Protein AF-A0AAV5WYE7-F1 (afdb_monomer_lite)

Organism: NCBI:txid1538716

pLDDT: mean 87.04, std 9.68, range [31.78, 96.56]

Secondary structure (DSSP, 8-state):
--------SHHHHHHHHHHHHSHHHHT--S-EEEEEEESS--HHHHHHTT-TTEEEEEEES-HHHHHHHHHHTS-TTSS-EEEE-SSSHHHHHHHHHT--BSEEEEE--EEETTEEESS-GGGSSHHHHHHHHHHB-TT-

Foldseek 3Di:
DDPDLDDPDPVLVVLVVVVCVAQLNVVDPAAFEEEEEEQADASNLLSQLVDPNYAYEYEHCHVVNVVVCVVPRVNPPSRYHYDHPVPCVVLVVCLVVQAAGSYYHQHDWDQDPNDTDPHHVVCVDPVNVVSNVSRYDPRD

Sequence (140 aa):
SFRVNSVADSSERATIGALFASQSINTRHNSVNILYLTDEPGEIDRYLSQNSQFNVTALVSNSIGLELSRKWMGIRDNGVKYVDDPGAQYLELLQSTGYYFDAYIIDRCNIVRGARRFPAESVLDWNRLHLFTCLLKPDG

Structure (mmCIF, N/CA/C/O backbone):
data_AF-A0AAV5WYE7-F1
#
_entry.id   AF-A0AAV5WYE7-F1
#
loop_
_atom_site.group_PDB
_atom_site.id
_atom_site.type_symbol
_atom_site.label_atom_id
_atom_site.label_alt_id
_atom_site.label_comp_id
_atom_site.label_asym_id
_atom_site.label_entity_id
_atom_site.label_seq_id
_atom_site.pdbx_PDB_ins_code
_atom_site.Cartn_x
_atom_site.Cartn_y
_atom_site.Cartn_z
_atom_site.occupancy
_atom_site.B_iso_or_equiv
_atom_site.auth_seq_id
_atom_site.auth_comp_id
_atom_site.auth_asym_id
_atom_site.auth_atom_id
_atom_site.pdbx_PDB_model_num
ATOM 1 N N . SER A 1 1 ? -22.336 6.709 -20.640 1.00 40.12 1 SER A N 1
ATOM 2 C CA . SER A 1 1 ? -21.427 5.560 -20.827 1.00 40.12 1 SER A CA 1
ATOM 3 C C . SER A 1 1 ? -21.165 4.940 -19.465 1.00 40.12 1 SER A C 1
ATOM 5 O O . SER A 1 1 ? -21.111 5.669 -18.482 1.00 40.12 1 SER A O 1
ATOM 7 N N . PHE A 1 2 ? -21.119 3.611 -19.377 1.00 31.78 2 PHE A N 1
ATOM 8 C CA . PHE A 1 2 ? -21.051 2.881 -18.109 1.00 31.78 2 PHE A CA 1
ATOM 9 C C . PHE A 1 2 ? -19.769 3.232 -17.336 1.00 31.78 2 PHE A C 1
ATOM 11 O O . PHE A 1 2 ? -18.685 2.808 -17.722 1.00 31.78 2 PHE A O 1
ATOM 18 N N . ARG A 1 3 ? -19.873 3.993 -16.240 1.00 46.66 3 ARG A N 1
ATOM 19 C CA . ARG A 1 3 ? -18.827 4.013 -15.209 1.00 46.66 3 ARG A CA 1
ATOM 20 C C . ARG A 1 3 ? -19.070 2.813 -14.307 1.00 46.66 3 ARG A C 1
ATOM 22 O O . ARG A 1 3 ? -19.723 2.930 -13.277 1.00 46.66 3 ARG A O 1
ATOM 29 N N . VAL A 1 4 ? -18.621 1.641 -14.741 1.00 48.44 4 VAL A N 1
ATOM 30 C CA . VAL A 1 4 ? -18.508 0.509 -13.825 1.00 48.44 4 VAL A CA 1
ATOM 31 C C . VAL A 1 4 ? -17.289 0.801 -12.956 1.00 48.44 4 VAL A C 1
ATOM 33 O O . VAL A 1 4 ? -16.2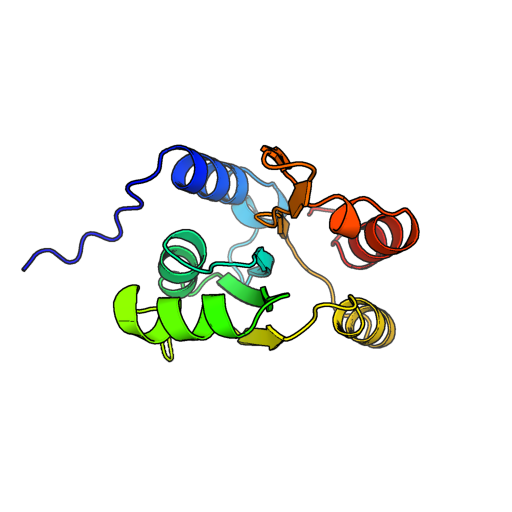06 1.062 -13.482 1.00 48.44 4 VAL A O 1
ATOM 36 N N . ASN A 1 5 ? -17.449 0.758 -11.633 1.00 60.66 5 ASN A N 1
ATOM 37 C CA . ASN A 1 5 ? -16.334 0.658 -10.686 1.00 60.66 5 ASN A CA 1
ATOM 38 C C . ASN A 1 5 ? -15.708 -0.741 -10.796 1.00 60.66 5 ASN A C 1
ATOM 40 O O . ASN A 1 5 ? -15.632 -1.489 -9.828 1.00 60.66 5 ASN A O 1
ATOM 44 N N . SER A 1 6 ? -15.355 -1.143 -12.016 1.00 74.56 6 SER A N 1
ATOM 45 C CA . SER A 1 6 ? -14.707 -2.408 -12.283 1.00 74.56 6 SER A CA 1
ATOM 46 C C . SER A 1 6 ? -13.222 -2.222 -12.058 1.00 74.56 6 SER A C 1
ATOM 48 O O . SER A 1 6 ? -12.623 -1.272 -12.572 1.00 74.56 6 SER A O 1
ATOM 50 N N . VAL A 1 7 ? -12.674 -3.153 -11.297 1.00 84.44 7 VAL A N 1
ATOM 51 C CA . VAL A 1 7 ? -11.249 -3.436 -11.234 1.00 84.44 7 VAL A CA 1
ATOM 52 C C . VAL A 1 7 ? -11.039 -4.611 -12.182 1.00 84.44 7 VAL A C 1
ATOM 54 O O . VAL A 1 7 ? -11.615 -5.688 -11.980 1.00 84.44 7 VAL A O 1
ATOM 57 N N . ALA A 1 8 ? -10.359 -4.361 -13.293 1.00 86.88 8 ALA A N 1
ATOM 58 C CA . ALA A 1 8 ? -10.145 -5.292 -14.387 1.00 86.88 8 ALA A CA 1
ATOM 59 C C . ALA A 1 8 ? -9.056 -6.316 -14.057 1.00 86.88 8 ALA A C 1
ATOM 61 O O . ALA A 1 8 ? -9.196 -7.486 -14.438 1.00 86.88 8 ALA A O 1
ATOM 62 N N . ASP A 1 9 ? -8.035 -5.933 -13.293 1.00 89.94 9 ASP A N 1
ATOM 63 C CA . ASP A 1 9 ? -6.978 -6.852 -12.890 1.00 89.94 9 ASP A CA 1
ATOM 64 C C . ASP A 1 9 ? -7.435 -7.795 -11.762 1.00 89.94 9 ASP A C 1
ATOM 66 O O . ASP A 1 9 ? -8.113 -7.414 -10.804 1.00 89.94 9 ASP A O 1
ATOM 70 N N . SER A 1 10 ? -7.108 -9.084 -11.884 1.00 90.81 10 SER A N 1
ATOM 71 C CA . SER A 1 10 ? -7.505 -10.082 -10.884 1.00 90.81 10 SER A CA 1
ATOM 72 C C . SER A 1 10 ? -6.747 -9.960 -9.569 1.00 90.81 10 SER A C 1
ATOM 74 O O . SER A 1 10 ? -7.320 -10.272 -8.527 1.00 90.81 10 SER A O 1
ATOM 76 N N . SER A 1 11 ? -5.483 -9.539 -9.608 1.00 89.94 11 SER A N 1
ATOM 77 C CA . SER A 1 11 ? -4.678 -9.347 -8.404 1.00 89.94 11 SER A CA 1
ATOM 78 C C . SER A 1 11 ? -5.149 -8.121 -7.629 1.00 89.94 11 SER A C 1
ATOM 80 O O . SER A 1 11 ? -5.350 -8.220 -6.423 1.00 89.94 11 SER A O 1
ATOM 82 N N . GLU A 1 12 ? -5.486 -7.024 -8.311 1.00 92.44 12 GLU A N 1
ATOM 83 C CA . GLU A 1 12 ? -6.083 -5.844 -7.674 1.00 92.44 12 GLU A CA 1
ATOM 84 C C . GLU A 1 12 ? -7.450 -6.171 -7.048 1.00 92.44 12 GLU A C 1
ATOM 86 O O . GLU A 1 12 ? -7.720 -5.796 -5.904 1.00 92.44 12 GLU A O 1
ATOM 91 N N . ARG A 1 13 ? -8.296 -6.959 -7.736 1.00 92.88 13 ARG A N 1
ATOM 92 C CA . ARG A 1 13 ? -9.548 -7.473 -7.145 1.00 92.88 13 ARG A CA 1
ATOM 93 C C . ARG A 1 13 ? -9.298 -8.332 -5.910 1.00 92.88 13 ARG A C 1
ATOM 95 O O . ARG A 1 13 ? -10.048 -8.218 -4.944 1.00 92.88 13 ARG A O 1
ATOM 102 N N . ALA A 1 14 ? -8.286 -9.198 -5.938 1.00 94.00 14 ALA A N 1
ATOM 103 C CA . ALA A 1 14 ? -7.939 -10.037 -4.797 1.00 94.00 14 ALA A CA 1
ATOM 104 C C . ALA A 1 14 ? -7.465 -9.191 -3.606 1.00 94.00 14 ALA A C 1
ATOM 106 O O . ALA A 1 14 ? -7.925 -9.416 -2.490 1.00 94.00 14 ALA A O 1
ATOM 107 N N . THR A 1 15 ? -6.634 -8.175 -3.848 1.00 94.38 15 THR A N 1
ATOM 108 C CA . THR A 1 15 ? -6.174 -7.213 -2.835 1.00 94.38 15 THR A CA 1
ATOM 109 C C . THR A 1 15 ? -7.341 -6.464 -2.194 1.00 94.38 15 THR A C 1
ATOM 111 O O . THR A 1 15 ? -7.449 -6.411 -0.970 1.00 94.38 15 THR A O 1
ATOM 114 N N . ILE A 1 16 ? -8.269 -5.941 -3.000 1.00 92.50 16 ILE A N 1
ATOM 115 C CA . ILE A 1 16 ? -9.471 -5.260 -2.497 1.00 92.50 16 ILE A CA 1
ATOM 116 C C . ILE A 1 16 ? -10.379 -6.235 -1.739 1.00 92.50 16 ILE A C 1
ATOM 118 O O . ILE A 1 16 ? -10.912 -5.895 -0.687 1.00 92.50 16 ILE A O 1
ATOM 122 N N . GLY A 1 17 ? -10.548 -7.462 -2.234 1.00 92.06 17 GLY A N 1
ATOM 123 C CA . GLY A 1 17 ? -11.321 -8.495 -1.545 1.00 92.06 17 GLY A CA 1
ATOM 124 C C . GLY A 1 17 ? -10.731 -8.853 -0.179 1.00 92.06 17 GLY A C 1
ATOM 125 O O . GLY A 1 17 ? -11.468 -8.935 0.802 1.00 92.06 17 GLY A O 1
ATOM 126 N N . ALA A 1 18 ? -9.407 -9.007 -0.098 1.00 92.44 18 ALA A N 1
ATOM 127 C CA . ALA A 1 18 ? -8.692 -9.267 1.150 1.00 92.44 18 ALA A CA 1
ATOM 128 C C . ALA A 1 18 ? -8.866 -8.121 2.155 1.00 92.44 18 ALA A C 1
ATOM 130 O O . ALA A 1 18 ? -9.060 -8.376 3.341 1.00 92.44 18 ALA A O 1
ATOM 131 N N . LEU A 1 19 ? -8.880 -6.876 1.671 1.00 91.50 19 LEU A N 1
ATOM 132 C CA . LEU A 1 19 ? -9.159 -5.702 2.487 1.00 91.50 19 LEU A CA 1
ATOM 133 C C . LEU A 1 19 ? -10.538 -5.801 3.163 1.00 91.50 19 LEU A C 1
ATOM 135 O O . LEU A 1 19 ? -10.640 -5.660 4.373 1.00 91.50 19 LEU A O 1
ATOM 139 N N . PHE A 1 20 ? -11.600 -6.121 2.420 1.00 89.06 20 PHE A N 1
ATOM 140 C CA . PHE A 1 20 ? -12.937 -6.289 3.013 1.00 89.06 20 PHE A CA 1
ATOM 141 C C . PHE A 1 20 ? -13.075 -7.529 3.902 1.00 89.06 20 PHE A C 1
ATOM 143 O O . PHE A 1 20 ? -13.953 -7.568 4.762 1.00 89.06 20 PHE A O 1
ATOM 150 N N . ALA A 1 21 ? -12.232 -8.541 3.704 1.00 88.56 21 ALA A N 1
ATOM 151 C CA . ALA A 1 21 ? -12.196 -9.720 4.558 1.00 88.56 21 ALA A CA 1
ATOM 152 C C . ALA A 1 21 ? -11.461 -9.475 5.889 1.00 88.56 21 ALA A C 1
ATOM 154 O O . ALA A 1 21 ? -11.606 -10.290 6.803 1.00 88.56 21 ALA A O 1
ATOM 155 N N . SER A 1 22 ? -10.688 -8.387 6.022 1.00 86.56 22 SER A N 1
ATOM 156 C CA . SER A 1 22 ? -9.9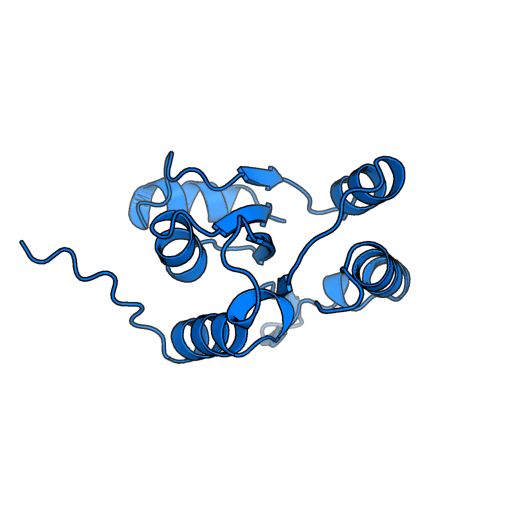58 -8.095 7.256 1.00 86.56 22 SER A CA 1
ATOM 157 C C . SER A 1 22 ? -10.918 -7.762 8.401 1.00 86.56 22 SER A C 1
ATOM 159 O O . SER A 1 22 ? -11.966 -7.133 8.218 1.00 86.56 22 SER A O 1
ATOM 161 N N . GLN A 1 23 ? -10.561 -8.181 9.616 1.00 79.44 23 GLN A N 1
ATOM 162 C CA . GLN A 1 23 ? -11.397 -7.954 10.793 1.00 79.44 23 GLN A CA 1
ATOM 163 C C . GLN A 1 23 ? -11.558 -6.458 11.093 1.00 79.44 23 GLN A C 1
ATOM 165 O O . GLN A 1 23 ? -12.681 -6.017 11.362 1.00 79.44 23 GLN A O 1
ATOM 170 N N . SER A 1 24 ? -10.472 -5.684 10.987 1.00 78.56 24 SER A N 1
ATOM 171 C CA . SER A 1 24 ? -10.468 -4.226 11.152 1.00 78.56 24 SER A CA 1
ATOM 172 C C . SER A 1 24 ? -11.459 -3.510 10.243 1.00 78.56 24 SER A C 1
ATOM 174 O O . SER A 1 24 ? -11.952 -2.449 10.604 1.00 78.56 24 SER A O 1
ATOM 176 N N . ILE A 1 25 ? -11.784 -4.068 9.078 1.00 84.06 25 ILE A N 1
ATOM 177 C CA . ILE A 1 25 ? -12.630 -3.404 8.082 1.00 84.06 25 ILE A CA 1
ATOM 178 C C . ILE A 1 25 ? -14.049 -3.948 8.122 1.00 84.06 25 ILE A C 1
ATOM 180 O O . ILE A 1 25 ? -15.004 -3.172 8.114 1.00 84.06 25 ILE A O 1
ATOM 184 N N . ASN A 1 26 ? -14.204 -5.264 8.252 1.00 80.94 26 ASN A N 1
ATOM 185 C CA . ASN A 1 26 ? -15.512 -5.912 8.282 1.00 80.94 26 ASN A CA 1
ATOM 186 C C . ASN A 1 26 ? -16.320 -5.560 9.545 1.00 80.94 26 ASN A C 1
ATOM 188 O O . ASN A 1 26 ? -17.544 -5.488 9.513 1.00 80.94 26 ASN A O 1
ATOM 192 N N . THR A 1 27 ? -15.648 -5.305 10.672 1.00 77.88 27 THR A N 1
ATOM 193 C CA . THR A 1 27 ? -16.325 -4.977 11.942 1.00 77.88 27 THR A CA 1
ATOM 194 C C . THR A 1 27 ? -16.530 -3.479 12.163 1.00 77.88 27 THR A C 1
ATOM 196 O O . THR A 1 27 ? -17.231 -3.079 13.096 1.00 77.88 27 THR A O 1
ATOM 199 N N . ARG A 1 28 ? -15.944 -2.627 11.314 1.00 76.19 28 ARG A N 1
ATOM 200 C CA . ARG A 1 28 ? -15.996 -1.173 11.477 1.00 76.19 28 ARG A CA 1
ATOM 201 C C . ARG A 1 28 ? -16.996 -0.546 10.522 1.00 76.19 28 ARG A C 1
ATOM 203 O O . ARG A 1 28 ? -16.782 -0.477 9.321 1.00 76.19 28 ARG A O 1
ATOM 210 N N . HIS A 1 29 ? -18.048 0.029 11.095 1.00 66.81 29 HIS A N 1
ATOM 211 C CA . HIS A 1 29 ? -19.016 0.854 10.363 1.00 66.81 29 HIS A CA 1
ATOM 212 C C . HIS A 1 29 ? -18.574 2.326 10.203 1.00 66.81 29 HIS A C 1
ATOM 214 O O . HIS A 1 29 ? -19.280 3.114 9.581 1.00 66.81 29 HIS A O 1
ATOM 220 N N . ASN A 1 30 ? -17.412 2.692 10.761 1.00 78.19 30 ASN A N 1
ATOM 221 C CA . ASN A 1 30 ? -16.836 4.042 10.734 1.00 78.19 30 ASN A CA 1
ATOM 222 C C . ASN A 1 30 ? -15.681 4.147 9.715 1.00 78.19 30 ASN A C 1
ATOM 224 O O . ASN A 1 30 ? -15.323 3.163 9.075 1.00 78.19 30 ASN A O 1
ATOM 228 N N . SER A 1 31 ? -15.084 5.341 9.598 1.00 89.50 31 SER A N 1
ATOM 229 C CA . SER A 1 31 ? -13.914 5.603 8.744 1.00 89.50 31 SER A CA 1
ATOM 230 C C . SER A 1 31 ? -12.738 4.655 9.039 1.00 89.50 31 SER A C 1
ATOM 232 O O . SER A 1 31 ? -12.387 4.428 10.201 1.00 89.50 31 SER A O 1
ATOM 234 N N . VAL A 1 32 ? -12.142 4.123 7.972 1.00 92.94 32 VAL A N 1
ATOM 235 C CA . VAL A 1 32 ? -11.031 3.167 7.939 1.00 92.94 32 VAL A CA 1
ATOM 236 C C . VAL A 1 32 ? -9.825 3.850 7.293 1.00 92.94 32 VAL A C 1
ATOM 238 O O . VAL A 1 32 ? -9.870 4.24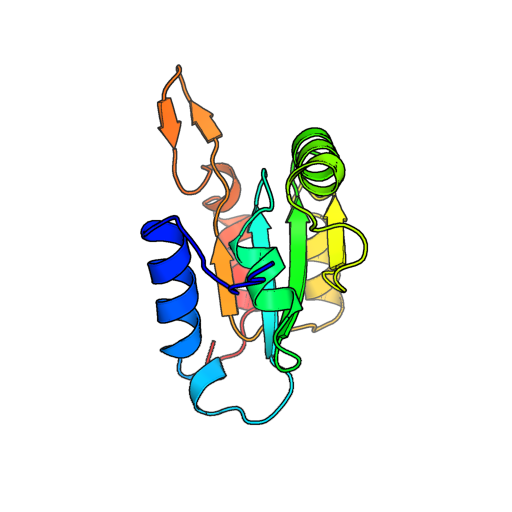3 6.127 1.00 92.94 32 VAL A O 1
ATOM 241 N N . ASN A 1 33 ? -8.726 3.967 8.032 1.00 94.81 33 ASN A N 1
ATOM 242 C CA . ASN A 1 33 ? -7.480 4.549 7.550 1.00 94.81 33 ASN A CA 1
ATOM 243 C C . ASN A 1 33 ? -6.628 3.483 6.853 1.00 94.81 33 ASN A C 1
ATOM 245 O O . ASN A 1 33 ? -6.178 2.533 7.494 1.00 94.81 33 ASN A O 1
ATOM 249 N N . ILE A 1 34 ? -6.349 3.671 5.566 1.00 95.69 34 ILE A N 1
ATOM 250 C CA . ILE A 1 34 ? -5.534 2.754 4.761 1.00 95.69 34 ILE A CA 1
ATOM 251 C C . ILE A 1 34 ? -4.196 3.405 4.438 1.00 95.69 34 ILE A C 1
ATOM 253 O O . ILE A 1 34 ? -4.161 4.529 3.932 1.00 95.69 34 ILE A O 1
ATOM 257 N N . LEU A 1 35 ? -3.101 2.686 4.684 1.00 95.06 35 LEU A N 1
ATOM 258 C CA . LEU A 1 35 ? -1.804 3.033 4.107 1.00 95.06 35 LEU A CA 1
ATOM 259 C C . LEU A 1 35 ? -1.589 2.189 2.851 1.00 95.06 35 LEU A C 1
ATOM 261 O O . LEU A 1 35 ? -1.602 0.960 2.913 1.00 95.06 35 LEU A O 1
ATOM 265 N N . TYR A 1 36 ? -1.372 2.846 1.719 1.00 95.31 36 TYR A N 1
ATOM 266 C CA . TYR A 1 36 ? -1.141 2.193 0.437 1.00 95.31 36 TYR A CA 1
ATOM 267 C C . TYR A 1 36 ? 0.266 2.509 -0.067 1.00 95.31 36 TYR A C 1
ATOM 269 O O . TYR A 1 36 ? 0.595 3.663 -0.312 1.00 95.31 36 TYR A O 1
ATOM 277 N N . LEU A 1 37 ? 1.122 1.505 -0.217 1.00 92.94 37 LEU A N 1
ATOM 278 C CA . LEU A 1 37 ? 2.454 1.670 -0.787 1.00 92.94 37 LEU A CA 1
ATOM 279 C C . LEU A 1 37 ? 2.418 1.251 -2.245 1.00 92.94 37 LEU A C 1
ATOM 281 O O . LEU A 1 37 ? 2.191 0.081 -2.529 1.00 92.94 37 LEU A O 1
ATOM 285 N N . THR A 1 38 ? 2.674 2.188 -3.149 1.00 91.06 38 THR A N 1
ATOM 286 C CA . THR A 1 38 ? 2.644 1.938 -4.594 1.00 91.06 38 THR A CA 1
ATOM 287 C C . THR A 1 38 ? 3.670 2.805 -5.307 1.00 91.06 38 THR A C 1
ATOM 289 O O . THR A 1 38 ? 4.047 3.856 -4.800 1.00 91.06 38 THR A O 1
ATOM 292 N N . ASP A 1 39 ? 4.141 2.374 -6.470 1.00 88.31 39 ASP A N 1
ATOM 293 C CA . ASP A 1 39 ? 4.927 3.225 -7.376 1.00 88.31 39 ASP A CA 1
ATOM 294 C C . ASP A 1 39 ? 4.087 3.733 -8.553 1.00 88.31 39 ASP A C 1
ATOM 296 O O . ASP A 1 39 ? 4.438 4.719 -9.201 1.00 88.31 39 ASP A O 1
ATOM 300 N N . GLU A 1 40 ? 2.960 3.072 -8.808 1.00 89.31 40 GLU A N 1
ATOM 301 C CA . GLU A 1 40 ? 2.103 3.249 -9.974 1.00 89.31 40 GLU A CA 1
ATOM 302 C C . GLU A 1 40 ? 0.637 3.173 -9.506 1.00 89.31 40 GLU A C 1
ATOM 304 O O . GLU A 1 40 ? -0.003 2.137 -9.671 1.00 89.31 40 GLU A O 1
ATOM 309 N N . PRO A 1 41 ? 0.088 4.233 -8.874 1.00 92.00 41 PRO A N 1
ATOM 310 C CA . PRO A 1 41 ? -1.312 4.215 -8.458 1.00 92.00 41 PRO A CA 1
ATOM 311 C C . PRO A 1 41 ? -2.240 4.032 -9.670 1.00 92.00 41 PRO A C 1
ATOM 313 O O . PRO A 1 41 ? -1.968 4.524 -10.761 1.00 92.00 41 PRO A O 1
ATOM 316 N N . GLY A 1 42 ? -3.357 3.344 -9.499 1.00 91.50 42 GLY A N 1
ATOM 317 C CA . GLY A 1 42 ? -4.214 2.899 -10.586 1.00 91.50 42 GLY A CA 1
ATOM 318 C C . GLY A 1 42 ? -5.606 2.511 -10.110 1.00 91.50 42 GLY A C 1
ATOM 319 O O . GLY A 1 42 ? -6.384 3.350 -9.647 1.00 91.50 42 GLY A O 1
ATOM 320 N N . GLU A 1 43 ? -5.987 1.249 -10.311 1.00 91.50 43 GLU A N 1
ATOM 321 C CA . GLU A 1 43 ? -7.367 0.835 -10.056 1.00 91.50 43 GLU A CA 1
ATOM 322 C C . GLU A 1 43 ? -7.663 0.674 -8.568 1.00 91.50 43 GLU A C 1
ATOM 324 O O . GLU A 1 43 ? -8.784 0.984 -8.159 1.00 91.50 43 GLU A O 1
ATOM 329 N N . ILE A 1 44 ? -6.680 0.253 -7.761 1.00 92.69 44 ILE A N 1
ATOM 330 C CA . ILE A 1 44 ? -6.842 0.097 -6.309 1.00 92.69 44 ILE A CA 1
ATOM 331 C C . ILE A 1 44 ? -7.257 1.425 -5.673 1.00 92.69 44 ILE A C 1
ATOM 333 O O . ILE A 1 44 ? -8.331 1.515 -5.080 1.00 92.69 44 ILE A O 1
ATOM 337 N N . ASP A 1 45 ? -6.465 2.485 -5.811 1.00 92.31 45 ASP A N 1
ATOM 338 C CA . ASP A 1 45 ? -6.772 3.778 -5.196 1.00 92.31 45 ASP A CA 1
ATOM 339 C C . ASP A 1 45 ? -7.985 4.462 -5.834 1.00 92.31 45 ASP A C 1
ATOM 341 O O . ASP A 1 45 ? -8.775 5.058 -5.104 1.00 92.31 45 ASP A O 1
ATOM 345 N N . ARG A 1 46 ? -8.216 4.309 -7.148 1.00 91.62 46 ARG A N 1
ATOM 346 C CA . ARG A 1 46 ? -9.463 4.762 -7.792 1.00 91.62 46 ARG A CA 1
ATOM 347 C C . ARG A 1 46 ? -10.695 4.083 -7.195 1.00 91.62 46 ARG A C 1
ATOM 349 O O . ARG A 1 46 ? -11.721 4.737 -7.022 1.00 91.62 46 ARG A O 1
ATOM 356 N N . TYR A 1 47 ? -10.620 2.787 -6.904 1.00 92.00 47 TYR A N 1
ATOM 357 C CA . TYR A 1 47 ? -11.714 2.054 -6.275 1.00 92.00 47 TYR A CA 1
ATOM 358 C C . TYR A 1 47 ? -11.917 2.515 -4.828 1.00 92.00 47 TYR A C 1
ATOM 360 O O . TYR A 1 47 ? -13.034 2.857 -4.437 1.00 92.00 47 TYR A O 1
ATOM 368 N N . LEU A 1 48 ? -10.840 2.572 -4.038 1.00 92.25 48 LEU A N 1
ATOM 369 C CA . LEU A 1 48 ? -10.917 2.968 -2.631 1.00 92.25 48 LEU A CA 1
ATOM 370 C C . LEU A 1 48 ? -11.430 4.403 -2.472 1.00 92.25 48 LEU A C 1
ATOM 372 O O . LEU A 1 48 ? -12.252 4.655 -1.597 1.00 92.25 48 LEU A O 1
ATOM 376 N N . SER A 1 49 ? -11.031 5.321 -3.356 1.00 92.19 49 SER A N 1
ATOM 377 C CA . SER A 1 49 ? -11.452 6.725 -3.319 1.00 92.19 49 SER A CA 1
ATOM 378 C C . SER A 1 49 ? -12.952 6.935 -3.539 1.00 92.19 49 SER A C 1
ATOM 380 O O . SER A 1 49 ? -13.500 7.981 -3.208 1.00 92.19 49 SER A O 1
ATOM 382 N N . GLN A 1 50 ? -13.632 5.956 -4.139 1.00 90.31 50 GLN A N 1
ATOM 383 C CA . GLN A 1 50 ? -15.075 6.006 -4.382 1.00 90.31 50 GLN A CA 1
ATOM 384 C C . GLN A 1 50 ? -15.895 5.485 -3.199 1.00 90.31 50 GLN A C 1
ATOM 386 O O . GLN A 1 50 ? -17.120 5.602 -3.214 1.00 90.31 50 GLN A O 1
ATOM 391 N N . ASN A 1 51 ? -15.245 4.908 -2.188 1.00 88.88 51 ASN A N 1
ATOM 392 C CA . ASN A 1 51 ? -15.897 4.412 -0.991 1.00 88.88 51 ASN A CA 1
ATOM 393 C C . ASN A 1 51 ? -15.601 5.353 0.182 1.00 88.88 51 ASN A C 1
ATOM 395 O O . ASN A 1 51 ? -14.476 5.432 0.667 1.00 88.88 51 ASN A O 1
ATOM 399 N N . SER A 1 52 ? -16.638 6.036 0.672 1.00 88.69 52 SER A N 1
ATOM 400 C CA . SER A 1 52 ? -16.533 7.016 1.760 1.00 88.69 52 SER A CA 1
ATOM 401 C C . SER A 1 52 ? -16.092 6.426 3.103 1.00 88.69 52 SER A C 1
ATOM 403 O O . SER A 1 52 ? -15.802 7.180 4.028 1.00 88.69 52 SER A O 1
ATOM 405 N N . GLN A 1 53 ? -16.068 5.098 3.235 1.00 90.00 53 GLN A N 1
ATOM 406 C CA . GLN A 1 53 ? -15.500 4.422 4.396 1.00 90.00 53 GLN A CA 1
ATOM 407 C C . GLN A 1 53 ? -13.974 4.569 4.447 1.00 90.00 53 GLN A C 1
ATOM 409 O O . GLN A 1 53 ? -13.419 4.579 5.541 1.00 90.00 53 GLN A O 1
ATOM 414 N N . PHE A 1 54 ? -13.284 4.679 3.307 1.00 93.25 54 PHE A N 1
ATOM 415 C CA . PHE A 1 54 ? -11.823 4.655 3.273 1.00 93.25 54 PHE A CA 1
ATOM 416 C C . PHE A 1 54 ? -11.211 6.055 3.279 1.00 93.25 54 PHE A C 1
ATOM 418 O O . PHE A 1 54 ? -11.512 6.903 2.443 1.00 93.25 54 PHE A O 1
ATOM 425 N N . ASN A 1 55 ? -10.266 6.256 4.191 1.00 94.81 55 ASN A N 1
ATOM 426 C CA . ASN A 1 55 ? -9.349 7.383 4.215 1.00 94.81 55 ASN A CA 1
ATOM 427 C C . ASN A 1 55 ? -7.949 6.882 3.841 1.00 94.81 55 ASN A C 1
ATOM 429 O O . ASN A 1 55 ? -7.244 6.291 4.662 1.00 94.81 55 ASN A O 1
ATOM 433 N N . VAL A 1 56 ? -7.565 7.066 2.579 1.00 96.56 56 VAL A N 1
ATOM 434 C CA . VAL A 1 56 ? -6.349 6.462 2.022 1.00 96.56 56 VAL A CA 1
ATOM 435 C C . VAL A 1 56 ? -5.198 7.462 2.025 1.00 96.56 56 VAL A C 1
ATOM 437 O O . VAL A 1 56 ? -5.292 8.545 1.445 1.00 96.56 56 VAL A O 1
ATOM 440 N N . THR A 1 57 ? -4.077 7.062 2.621 1.00 95.88 57 THR A N 1
ATOM 441 C CA . THR A 1 57 ? -2.775 7.704 2.426 1.00 95.88 57 THR A CA 1
ATOM 442 C C . THR A 1 57 ? -1.908 6.801 1.558 1.00 95.88 57 THR A C 1
ATOM 444 O O . THR A 1 57 ? -1.566 5.695 1.966 1.00 95.88 57 THR A O 1
ATOM 447 N N . ALA A 1 58 ? -1.561 7.264 0.362 1.00 95.19 58 ALA A N 1
ATOM 448 C CA . ALA A 1 58 ? -0.724 6.536 -0.578 1.00 95.19 58 ALA A CA 1
ATOM 449 C C . ALA A 1 58 ? 0.717 7.062 -0.531 1.00 95.19 58 ALA A C 1
ATOM 451 O O . ALA A 1 58 ? 0.948 8.242 -0.792 1.00 95.19 58 ALA A O 1
ATOM 452 N N . LEU A 1 59 ? 1.685 6.202 -0.218 1.00 93.75 59 LEU A N 1
ATOM 453 C CA . LEU A 1 59 ? 3.108 6.527 -0.294 1.00 93.75 59 LEU A CA 1
ATOM 454 C C . LEU A 1 59 ? 3.636 6.121 -1.662 1.00 93.75 59 LEU A C 1
ATOM 456 O O . LEU A 1 59 ? 3.712 4.927 -1.972 1.00 93.75 59 LEU A O 1
ATOM 460 N N . VAL A 1 60 ? 4.049 7.110 -2.447 1.00 91.81 60 VAL A N 1
ATOM 461 C CA . VAL A 1 60 ? 4.681 6.905 -3.750 1.00 91.81 60 VAL A CA 1
ATOM 462 C C . VAL A 1 60 ? 6.192 7.031 -3.624 1.00 91.81 60 VAL A C 1
ATOM 464 O O . VAL A 1 60 ? 6.666 7.928 -2.940 1.00 91.81 60 VAL A O 1
ATOM 467 N N . SER A 1 61 ? 6.966 6.123 -4.228 1.00 83.38 61 SER A N 1
ATOM 468 C CA . SER A 1 61 ? 8.437 6.258 -4.255 1.00 83.38 61 SER A CA 1
ATOM 469 C C . SER A 1 61 ? 8.962 6.937 -5.522 1.00 83.38 61 SER A C 1
ATOM 471 O O . SER A 1 61 ? 10.156 7.210 -5.638 1.00 83.38 61 SER A O 1
ATOM 473 N N . ASN A 1 62 ? 8.067 7.198 -6.477 1.00 81.06 62 ASN A N 1
ATOM 474 C CA . ASN A 1 62 ? 8.378 7.806 -7.758 1.00 81.06 62 ASN A CA 1
ATOM 475 C C . ASN A 1 62 ? 7.239 8.736 -8.199 1.00 81.06 62 ASN A C 1
ATOM 477 O O . ASN A 1 62 ? 6.114 8.297 -8.452 1.00 81.06 62 ASN A O 1
ATOM 481 N N . SER A 1 63 ? 7.541 10.023 -8.350 1.00 86.69 63 SER A N 1
ATOM 482 C CA . SER A 1 63 ? 6.575 11.034 -8.785 1.00 86.69 63 SER A CA 1
ATOM 483 C C . SER A 1 63 ? 6.128 10.867 -10.243 1.00 86.69 63 SER A C 1
ATOM 485 O O . SER A 1 63 ? 4.992 11.213 -10.567 1.00 86.69 63 SER A O 1
ATOM 487 N N . ILE A 1 64 ? 6.952 10.268 -11.113 1.00 90.31 64 ILE A N 1
ATOM 488 C CA . ILE A 1 64 ? 6.615 10.057 -12.533 1.00 90.31 64 ILE A CA 1
ATOM 489 C C . ILE A 1 64 ? 5.423 9.102 -12.673 1.00 90.31 64 ILE A C 1
ATOM 491 O O . ILE A 1 64 ? 4.502 9.372 -13.446 1.00 90.31 64 ILE A O 1
ATOM 495 N N . GLY A 1 65 ? 5.410 8.004 -11.909 1.00 88.31 65 GLY A N 1
ATOM 496 C CA . GLY A 1 65 ? 4.298 7.047 -11.912 1.00 88.31 65 GLY A CA 1
ATOM 497 C C . GLY A 1 65 ? 2.985 7.704 -11.479 1.00 88.31 65 GLY A C 1
ATOM 498 O O . GLY A 1 65 ? 1.952 7.538 -12.132 1.00 88.31 65 GLY A O 1
ATOM 499 N N . LEU A 1 66 ? 3.037 8.552 -10.448 1.00 91.81 66 LEU A N 1
ATOM 500 C CA . LEU A 1 66 ? 1.889 9.338 -9.993 1.00 91.81 66 LEU A CA 1
ATOM 501 C C . LEU A 1 66 ? 1.399 10.340 -11.054 1.00 91.81 66 LEU A C 1
ATOM 503 O O . LEU A 1 66 ? 0.191 10.469 -11.265 1.00 91.81 66 LEU A O 1
ATOM 507 N N . GLU A 1 67 ? 2.298 11.054 -11.734 1.00 92.38 67 GLU A N 1
ATOM 508 C CA . GLU A 1 67 ? 1.934 12.012 -12.788 1.00 92.38 67 GLU A CA 1
ATOM 509 C C . GLU A 1 67 ? 1.245 11.341 -13.979 1.00 92.38 67 GLU A C 1
ATOM 511 O O . GLU A 1 67 ? 0.197 11.809 -14.440 1.00 92.38 67 GLU A O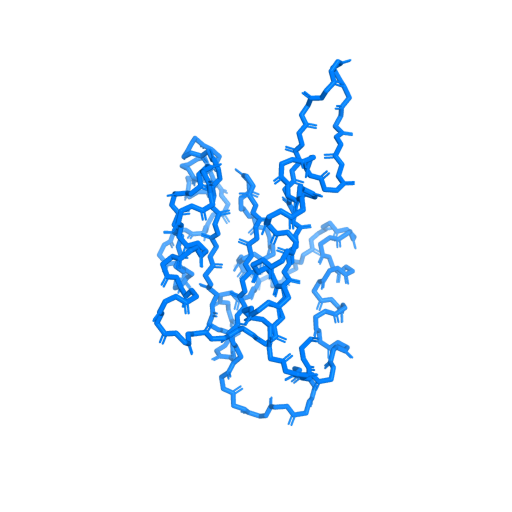 1
ATOM 516 N N . LEU A 1 68 ? 1.802 10.225 -14.457 1.00 92.00 68 LEU A N 1
ATOM 517 C CA . LEU A 1 68 ? 1.210 9.443 -15.542 1.00 92.00 68 LEU A CA 1
ATOM 518 C C . LEU A 1 68 ? -0.179 8.938 -15.155 1.00 92.00 68 LEU A C 1
ATOM 520 O O . LEU A 1 68 ? -1.127 9.069 -15.931 1.00 92.00 68 LEU A O 1
ATOM 524 N N . SER A 1 69 ? -0.322 8.445 -13.933 1.00 92.06 69 SER A N 1
ATOM 525 C CA . SER A 1 69 ? -1.587 7.915 -13.436 1.00 92.06 69 SER A CA 1
ATOM 526 C C . SER A 1 69 ? -2.639 9.013 -13.278 1.00 92.06 69 SER A C 1
ATOM 528 O O . SER A 1 69 ? -3.778 8.857 -13.716 1.00 92.06 69 SER A O 1
ATOM 530 N N . ARG A 1 70 ? -2.266 10.202 -12.787 1.00 91.88 70 ARG A N 1
ATOM 531 C CA . ARG A 1 70 ? -3.163 11.375 -12.772 1.00 91.88 70 ARG A CA 1
ATOM 532 C C . ARG A 1 70 ? -3.630 11.773 -14.168 1.00 91.88 70 ARG A C 1
ATOM 534 O O . ARG A 1 70 ? -4.773 12.201 -14.322 1.00 91.88 70 ARG A O 1
ATOM 541 N N . LYS A 1 71 ? -2.761 11.650 -15.174 1.00 91.69 71 LYS A N 1
ATOM 542 C CA . LYS A 1 71 ? -3.070 12.010 -16.561 1.00 91.69 71 LYS A CA 1
ATOM 543 C C . LYS A 1 71 ? -3.980 10.991 -17.248 1.00 91.69 71 LYS A C 1
ATOM 545 O O . LYS A 1 71 ? -4.853 11.400 -18.009 1.00 91.69 71 LYS A O 1
ATOM 550 N N . TRP A 1 72 ? -3.778 9.699 -16.993 1.00 91.25 72 TRP A N 1
ATOM 551 C CA . TRP A 1 72 ? -4.371 8.632 -17.808 1.00 91.25 72 TRP A CA 1
ATOM 552 C C . TRP A 1 72 ? -5.320 7.690 -17.058 1.00 91.25 72 TRP A C 1
ATOM 554 O O . TRP A 1 72 ? -6.191 7.103 -17.691 1.00 91.25 72 TRP A O 1
ATOM 564 N N . MET A 1 73 ? -5.207 7.580 -15.733 1.00 86.56 73 MET A N 1
ATOM 565 C CA . MET A 1 73 ? -5.965 6.623 -14.907 1.00 86.56 73 MET A CA 1
ATOM 566 C C . MET A 1 73 ? -7.103 7.274 -14.106 1.00 86.56 73 MET A C 1
ATOM 568 O O . MET A 1 73 ? -7.855 6.590 -13.416 1.00 86.56 73 MET A O 1
ATOM 572 N N . GLY A 1 74 ? -7.269 8.598 -14.204 1.00 83.00 74 GLY A N 1
ATOM 573 C CA . GLY A 1 74 ? -8.392 9.307 -13.581 1.00 83.00 74 GLY A CA 1
ATOM 574 C C . GLY A 1 74 ? -8.322 9.398 -12.054 1.00 83.00 74 GLY A C 1
ATOM 575 O O . GLY A 1 74 ? -9.353 9.579 -11.415 1.00 83.00 74 GLY A O 1
ATOM 576 N N . ILE A 1 75 ? -7.124 9.299 -11.474 1.00 89.31 75 ILE A N 1
ATOM 577 C CA . ILE A 1 75 ? -6.890 9.387 -10.019 1.00 89.31 75 ILE A CA 1
ATOM 578 C C . ILE A 1 75 ? -6.678 10.829 -9.522 1.00 89.31 75 ILE A C 1
ATOM 580 O O . ILE A 1 75 ? -6.356 11.075 -8.362 1.00 89.31 75 ILE A O 1
ATOM 584 N N . ARG A 1 76 ? -6.786 11.817 -10.417 1.00 88.94 76 ARG A N 1
ATOM 585 C CA . ARG A 1 76 ? -6.595 13.225 -10.068 1.00 88.94 76 ARG A CA 1
ATOM 586 C C . ARG A 1 76 ? -7.735 13.701 -9.166 1.00 88.94 76 ARG A C 1
ATOM 588 O O . ARG A 1 76 ? -8.897 13.513 -9.511 1.00 88.94 76 ARG A O 1
ATOM 595 N N . ASP A 1 77 ? -7.376 14.342 -8.053 1.00 86.75 77 ASP A N 1
ATOM 596 C CA . ASP A 1 77 ? -8.306 14.947 -7.089 1.00 86.75 77 ASP A CA 1
ATOM 597 C C . ASP A 1 77 ? -9.389 13.970 -6.583 1.00 86.75 77 ASP A C 1
ATOM 599 O O . ASP A 1 77 ? -10.516 14.360 -6.288 1.00 86.75 77 ASP A O 1
ATOM 603 N N . ASN A 1 78 ? -9.043 12.681 -6.468 1.00 89.56 78 ASN A N 1
ATOM 604 C CA . ASN A 1 78 ? -9.961 11.625 -6.033 1.00 89.56 78 ASN A CA 1
ATOM 605 C C . ASN A 1 78 ? -10.169 11.572 -4.505 1.00 89.56 78 ASN A C 1
ATOM 607 O O . ASN A 1 78 ? -11.005 10.813 -4.036 1.00 89.56 78 ASN A O 1
ATOM 611 N N . GLY A 1 79 ? -9.434 12.371 -3.724 1.00 90.50 79 GLY A N 1
ATOM 612 C CA . GLY A 1 79 ? -9.504 12.384 -2.256 1.00 90.50 79 GLY A CA 1
ATOM 613 C C . GLY A 1 79 ? -8.468 11.498 -1.555 1.00 90.50 79 GLY A C 1
ATOM 614 O O . GLY A 1 79 ? -8.360 11.555 -0.333 1.00 90.50 79 GLY A O 1
ATOM 615 N N . VAL A 1 80 ? -7.659 10.734 -2.296 1.00 95.31 80 VAL A N 1
ATOM 616 C CA . VAL A 1 80 ? -6.511 9.999 -1.747 1.00 95.31 80 VAL A CA 1
ATOM 617 C C . VAL A 1 80 ? -5.372 10.973 -1.451 1.00 95.31 80 VAL A C 1
ATOM 619 O O . VAL A 1 80 ? -5.003 11.808 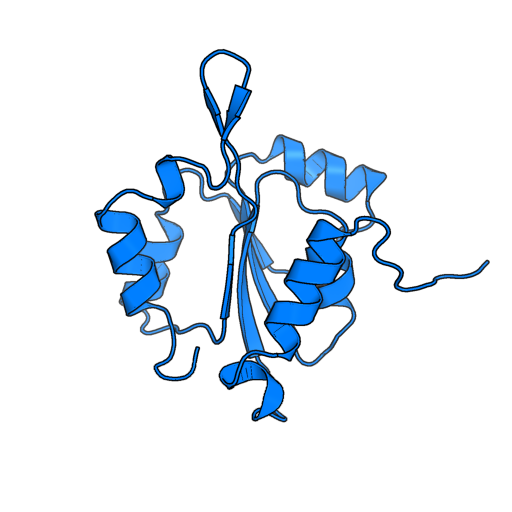-2.284 1.00 95.31 80 VAL A O 1
ATOM 622 N N . LYS A 1 81 ? -4.772 10.860 -0.262 1.00 95.44 81 LYS A N 1
ATOM 623 C CA . LYS A 1 81 ? -3.587 11.639 0.106 1.00 95.44 81 LYS A CA 1
ATOM 624 C C . LYS A 1 81 ? -2.336 10.957 -0.441 1.00 95.44 81 LYS A C 1
ATOM 626 O O . LYS A 1 81 ? -1.810 10.045 0.187 1.00 95.44 81 LYS A O 1
ATOM 631 N N . TYR A 1 82 ? -1.836 11.424 -1.579 1.00 94.38 82 TYR A N 1
ATOM 632 C CA . TYR A 1 82 ? -0.549 10.972 -2.113 1.00 94.38 82 TYR A CA 1
ATOM 633 C C . TYR A 1 82 ? 0.608 11.715 -1.439 1.00 94.38 82 TYR A C 1
ATOM 635 O O . TYR A 1 82 ? 0.611 12.947 -1.388 1.00 94.38 82 TYR A O 1
ATOM 643 N N . VAL A 1 83 ? 1.589 10.968 -0.945 1.00 93.31 83 VAL A N 1
ATOM 644 C CA . VAL A 1 83 ? 2.812 11.475 -0.320 1.00 93.31 83 VAL A CA 1
ATOM 645 C C . VAL A 1 83 ? 4.005 10.906 -1.072 1.00 93.31 83 VAL A C 1
ATOM 647 O O . VAL A 1 83 ? 4.116 9.690 -1.215 1.00 93.31 83 VAL A O 1
ATOM 650 N N . ASP A 1 84 ? 4.883 11.784 -1.551 1.00 89.56 84 ASP A N 1
ATOM 651 C CA . ASP A 1 84 ? 6.172 11.385 -2.111 1.00 89.56 84 ASP A CA 1
ATOM 652 C C . ASP A 1 84 ? 7.108 10.982 -0.967 1.00 89.56 84 ASP A C 1
ATOM 654 O O . ASP A 1 84 ? 7.496 11.817 -0.149 1.00 89.56 84 ASP A O 1
ATOM 658 N N . ASP A 1 85 ? 7.383 9.685 -0.859 1.00 86.69 85 ASP A N 1
ATOM 659 C CA . ASP A 1 85 ? 8.166 9.095 0.223 1.00 86.69 85 ASP A CA 1
ATOM 660 C C . ASP A 1 85 ? 9.023 7.905 -0.261 1.00 86.69 85 ASP A C 1
ATOM 662 O O . ASP A 1 85 ? 8.748 6.733 0.045 1.00 86.69 85 ASP A O 1
ATOM 666 N N . PRO A 1 86 ? 10.098 8.173 -1.024 1.00 77.38 86 PRO A N 1
ATOM 667 C CA . PRO A 1 86 ? 11.054 7.141 -1.424 1.00 77.38 86 PRO A CA 1
ATOM 668 C C . PRO A 1 86 ? 11.871 6.609 -0.232 1.00 77.38 86 PRO A C 1
ATOM 670 O O . PRO A 1 86 ? 12.326 5.459 -0.232 1.00 77.38 86 PRO A O 1
ATOM 673 N N . GLY A 1 87 ? 12.047 7.442 0.799 1.00 73.25 87 GLY A N 1
ATOM 674 C CA . GLY A 1 87 ? 12.898 7.180 1.958 1.00 73.25 87 GLY A CA 1
ATOM 675 C C . GLY A 1 87 ? 12.221 6.451 3.118 1.00 73.25 87 GLY A C 1
ATOM 676 O O . GLY A 1 87 ? 12.945 5.896 3.937 1.00 73.25 87 GLY A O 1
ATOM 677 N N . ALA A 1 88 ? 10.887 6.383 3.155 1.00 75.38 88 ALA A N 1
ATOM 678 C CA . ALA A 1 88 ? 10.092 6.008 4.333 1.00 75.38 88 ALA A CA 1
ATOM 679 C C . ALA A 1 88 ? 10.119 7.048 5.479 1.00 75.38 88 ALA A C 1
ATOM 681 O O . ALA A 1 88 ? 9.753 6.740 6.612 1.00 75.38 88 ALA A O 1
ATOM 682 N N . GLN A 1 89 ? 10.504 8.295 5.193 1.00 84.75 89 GLN A N 1
ATOM 683 C CA . GLN A 1 89 ? 10.573 9.389 6.173 1.00 84.75 89 GLN A CA 1
ATOM 684 C C . GLN A 1 89 ? 9.183 9.759 6.701 1.00 84.75 89 GLN A C 1
ATOM 686 O O . GLN A 1 89 ? 9.023 10.204 7.839 1.00 84.75 89 GLN A O 1
ATOM 691 N N . TYR A 1 90 ? 8.149 9.562 5.883 1.00 89.19 90 TYR A N 1
ATOM 692 C CA . TYR A 1 90 ? 6.787 9.862 6.292 1.00 89.19 90 TYR A CA 1
ATOM 693 C C . TYR A 1 90 ? 6.251 8.833 7.298 1.00 89.19 90 TYR A C 1
ATOM 695 O O . TYR A 1 90 ? 5.464 9.194 8.173 1.00 89.19 90 TYR A O 1
ATOM 703 N N . LEU A 1 91 ? 6.709 7.576 7.239 1.00 88.12 91 LEU A N 1
ATOM 704 C CA . LEU A 1 91 ? 6.377 6.566 8.253 1.00 88.12 91 LEU A CA 1
ATOM 705 C C . LEU A 1 91 ? 6.940 6.939 9.629 1.00 88.12 91 LEU A C 1
ATOM 707 O O . LEU A 1 91 ? 6.228 6.847 10.628 1.00 88.12 91 LEU A O 1
ATOM 711 N N . GLU A 1 92 ? 8.181 7.419 9.677 1.00 87.69 92 GLU A N 1
ATOM 712 C CA . GLU A 1 92 ? 8.818 7.888 10.915 1.00 87.69 92 GLU A CA 1
ATOM 713 C C . GLU A 1 92 ? 8.054 9.077 11.519 1.00 87.69 92 GLU A C 1
ATOM 715 O O . GLU A 1 92 ? 7.772 9.109 12.721 1.00 87.69 92 GLU A O 1
ATOM 720 N N . LEU A 1 93 ? 7.629 10.026 10.676 1.00 90.25 93 LEU A N 1
ATOM 721 C CA . LEU A 1 93 ? 6.783 11.139 11.105 1.00 90.25 93 LEU A CA 1
ATOM 722 C C . LEU A 1 93 ? 5.460 10.640 11.701 1.00 90.25 93 LEU A C 1
ATOM 724 O O . LEU A 1 93 ? 5.087 11.064 12.795 1.00 90.25 93 LEU A O 1
ATOM 728 N N . LEU A 1 94 ? 4.757 9.733 11.018 1.00 90.88 94 LEU A N 1
ATOM 729 C CA . LEU A 1 94 ? 3.481 9.192 11.498 1.00 90.88 94 LEU A CA 1
ATOM 730 C C . LEU A 1 94 ? 3.632 8.503 12.856 1.00 90.88 94 LEU A C 1
ATOM 732 O O . LEU A 1 94 ? 2.793 8.713 13.736 1.00 90.88 94 LEU A O 1
ATOM 736 N N . GLN A 1 95 ? 4.729 7.768 13.054 1.00 88.12 95 GLN A N 1
ATOM 737 C CA . GLN A 1 95 ? 5.019 7.089 14.315 1.00 88.12 95 GLN A CA 1
ATOM 738 C C . GLN A 1 95 ? 5.117 8.098 15.462 1.00 88.12 95 GLN A C 1
ATOM 740 O O . GLN A 1 95 ? 4.502 7.902 16.509 1.00 88.12 95 GLN A O 1
ATOM 745 N N . SER A 1 96 ? 5.803 9.225 15.242 1.00 87.94 96 SER A N 1
ATOM 746 C CA . SER A 1 96 ? 5.939 10.285 16.251 1.00 87.94 96 SER A CA 1
ATOM 747 C C . SER A 1 96 ? 4.611 10.953 16.637 1.00 87.94 96 SER A C 1
ATOM 749 O O . SER A 1 96 ? 4.480 11.478 17.741 1.00 87.94 96 SER A O 1
ATOM 751 N N . THR A 1 97 ? 3.611 10.915 15.752 1.00 89.75 97 THR A N 1
ATOM 752 C CA . THR A 1 97 ? 2.290 11.524 15.987 1.00 89.75 97 THR A CA 1
ATOM 753 C C . THR A 1 97 ? 1.283 10.585 16.654 1.00 89.75 97 THR A C 1
ATOM 755 O O . THR A 1 97 ? 0.192 11.026 17.012 1.00 89.75 97 THR A O 1
ATOM 758 N N . GLY A 1 98 ? 1.616 9.299 16.815 1.00 86.25 98 GLY A N 1
ATOM 759 C CA . GLY A 1 98 ? 0.676 8.284 17.302 1.00 86.25 98 GLY A CA 1
ATOM 760 C C . GLY A 1 98 ? -0.486 8.030 16.336 1.00 86.25 98 GLY A C 1
ATOM 761 O O . GLY A 1 98 ? -1.587 7.692 16.769 1.00 86.25 98 GLY A O 1
ATOM 762 N N . TYR A 1 99 ? -0.271 8.244 15.036 1.00 89.75 99 TYR A N 1
ATOM 763 C CA . TYR A 1 99 ? -1.260 7.932 14.011 1.00 89.75 99 TYR A CA 1
ATOM 764 C C . TYR A 1 99 ? -1.229 6.435 13.688 1.00 89.75 99 TYR A C 1
ATOM 766 O O . TYR A 1 99 ? -0.154 5.869 13.514 1.00 89.75 99 TYR A O 1
ATOM 774 N N . TYR A 1 100 ? -2.402 5.810 13.553 1.00 92.88 100 TYR A N 1
ATOM 775 C CA . TYR A 1 100 ? -2.517 4.378 13.268 1.00 92.88 100 TYR A CA 1
ATOM 776 C C . TYR A 1 100 ? -3.433 4.093 12.079 1.00 92.88 100 TYR A C 1
ATOM 778 O O . TYR A 1 100 ? -4.456 4.762 11.874 1.00 92.88 100 TYR A O 1
ATOM 786 N N . PHE A 1 101 ? -3.102 3.029 11.357 1.00 94.50 101 PHE A N 1
ATOM 787 C CA . PHE A 1 101 ? -3.850 2.525 10.213 1.00 94.50 101 PHE A CA 1
ATOM 788 C C . PHE A 1 101 ? -4.603 1.245 10.553 1.00 94.50 101 PHE A C 1
ATOM 790 O O . PHE A 1 101 ? -4.208 0.474 11.421 1.00 94.50 101 PHE A O 1
ATOM 797 N N . ASP A 1 102 ? -5.706 1.046 9.848 1.00 94.12 102 ASP A N 1
ATOM 798 C CA . ASP A 1 102 ? -6.585 -0.112 9.974 1.00 94.12 102 ASP A CA 1
ATOM 799 C C . ASP A 1 102 ? -6.160 -1.272 9.079 1.00 94.12 102 ASP A C 1
ATOM 801 O O . ASP A 1 102 ? -6.478 -2.414 9.382 1.00 94.12 102 ASP A O 1
ATOM 805 N N . ALA A 1 103 ? -5.480 -0.979 7.972 1.00 94.31 103 ALA A N 1
ATOM 806 C CA . ALA A 1 103 ? -4.898 -1.982 7.096 1.00 94.31 103 ALA A CA 1
ATOM 807 C C . ALA A 1 103 ? -3.830 -1.362 6.194 1.00 94.31 103 ALA A C 1
ATOM 809 O O . ALA A 1 103 ? -3.816 -0.148 5.936 1.00 94.31 103 ALA A O 1
ATOM 810 N N . TYR A 1 104 ? -2.973 -2.235 5.669 1.00 94.00 104 TYR A N 1
ATOM 811 C CA . TYR A 1 104 ? -1.952 -1.904 4.688 1.00 94.00 104 TYR A CA 1
ATOM 812 C C . TYR A 1 104 ? -2.194 -2.605 3.369 1.00 94.00 104 TYR A C 1
ATOM 814 O O . TYR A 1 104 ? -2.541 -3.783 3.322 1.00 94.00 104 TYR A O 1
ATOM 822 N N . ILE A 1 105 ? -1.922 -1.882 2.291 1.00 94.25 105 ILE A N 1
ATOM 823 C CA . ILE A 1 105 ? -1.784 -2.456 0.962 1.00 94.25 105 ILE A CA 1
ATOM 824 C C . ILE A 1 105 ? -0.353 -2.191 0.507 1.00 94.25 105 ILE A C 1
ATOM 826 O O . ILE A 1 105 ? 0.082 -1.041 0.452 1.00 94.25 105 ILE A O 1
ATOM 830 N N . ILE A 1 106 ? 0.381 -3.256 0.192 1.00 91.75 106 ILE A N 1
ATOM 831 C CA . ILE A 1 106 ? 1.752 -3.176 -0.313 1.00 91.75 106 ILE A CA 1
ATOM 832 C C . ILE A 1 106 ? 1.751 -3.648 -1.765 1.00 91.75 106 ILE A C 1
ATOM 834 O O . ILE A 1 106 ? 1.755 -4.843 -2.043 1.00 91.75 106 ILE A O 1
ATOM 838 N N . ASP A 1 107 ? 1.782 -2.686 -2.675 1.00 90.69 107 ASP A N 1
ATOM 839 C CA . ASP A 1 107 ? 1.801 -2.849 -4.131 1.00 90.69 107 ASP A CA 1
ATOM 840 C C . ASP A 1 107 ? 3.010 -2.108 -4.718 1.00 90.69 107 ASP A C 1
ATOM 842 O O . ASP A 1 107 ? 2.949 -1.335 -5.673 1.00 90.69 107 ASP A O 1
ATOM 846 N N . ARG A 1 108 ? 4.144 -2.266 -4.039 1.00 88.19 108 ARG A N 1
ATOM 847 C CA . ARG A 1 108 ? 5.410 -1.658 -4.432 1.00 88.19 108 ARG A CA 1
ATOM 848 C C . ARG A 1 108 ? 6.310 -2.730 -5.008 1.00 88.19 108 ARG A C 1
ATOM 850 O O . ARG A 1 108 ? 6.407 -3.813 -4.426 1.00 88.19 108 ARG A O 1
ATOM 857 N N . CYS A 1 109 ? 7.008 -2.435 -6.100 1.00 87.25 109 CYS A N 1
ATOM 858 C CA . CYS A 1 109 ? 7.874 -3.410 -6.749 1.00 87.25 109 CYS A CA 1
ATOM 859 C C . CYS A 1 109 ? 9.220 -2.810 -7.135 1.00 87.25 109 CYS A C 1
ATOM 861 O O . CYS A 1 109 ? 9.318 -1.657 -7.528 1.00 87.25 109 CYS A O 1
ATOM 863 N N . ASN A 1 110 ? 10.269 -3.625 -7.059 1.00 84.69 110 ASN A N 1
ATOM 864 C CA . ASN A 1 110 ? 11.594 -3.236 -7.535 1.00 84.69 110 ASN A CA 1
ATOM 865 C C . ASN A 1 110 ? 11.949 -4.036 -8.784 1.00 84.69 110 ASN A C 1
ATOM 867 O O . ASN A 1 110 ? 11.626 -5.219 -8.885 1.00 84.69 110 ASN A O 1
ATOM 871 N N . ILE A 1 111 ? 12.691 -3.426 -9.706 1.00 83.19 111 ILE A N 1
ATOM 872 C CA . ILE A 1 111 ? 13.343 -4.162 -10.791 1.00 83.19 111 ILE A CA 1
ATOM 873 C C . ILE A 1 111 ? 14.750 -4.534 -10.329 1.00 83.19 111 ILE A C 1
ATOM 875 O O . ILE A 1 111 ? 15.626 -3.681 -10.213 1.00 83.19 111 ILE A O 1
ATOM 879 N N . VAL A 1 112 ? 14.986 -5.823 -10.089 1.00 82.50 112 VAL A N 1
ATOM 880 C CA . VAL A 1 112 ? 16.295 -6.356 -9.696 1.00 82.50 112 VAL A CA 1
ATOM 881 C C . VAL A 1 112 ? 16.795 -7.262 -10.812 1.00 82.50 112 VAL A C 1
ATOM 883 O O . VAL A 1 112 ? 16.191 -8.292 -11.106 1.00 82.50 112 VAL A O 1
ATOM 886 N N . ARG A 1 113 ? 17.905 -6.874 -11.456 1.00 87.06 113 ARG A N 1
ATOM 887 C CA . ARG A 1 113 ? 18.517 -7.614 -12.581 1.00 87.06 113 ARG A CA 1
ATOM 888 C C . ARG A 1 113 ? 17.524 -7.926 -13.717 1.00 87.06 113 ARG A C 1
ATOM 890 O O . ARG A 1 113 ? 17.547 -9.010 -14.287 1.00 87.06 113 ARG A O 1
ATOM 897 N N . GLY A 1 114 ? 16.634 -6.979 -14.020 1.00 86.75 114 GLY A N 1
ATOM 898 C CA . GLY A 1 114 ? 15.628 -7.106 -15.082 1.00 86.75 114 GLY A CA 1
ATOM 899 C C . GLY A 1 114 ? 14.350 -7.861 -14.696 1.00 86.75 114 GLY A C 1
ATOM 900 O O . GLY A 1 114 ? 13.426 -7.907 -15.501 1.00 86.75 114 GLY A O 1
ATOM 901 N N . ALA A 1 115 ? 14.252 -8.406 -13.480 1.00 85.06 115 ALA A N 1
ATOM 902 C CA . ALA A 1 115 ? 13.039 -9.053 -12.981 1.00 85.06 115 ALA A CA 1
ATOM 903 C C . ALA A 1 115 ? 12.296 -8.150 -11.985 1.00 85.06 115 ALA A C 1
ATOM 905 O O . ALA A 1 115 ? 12.925 -7.549 -11.111 1.00 85.06 115 ALA A O 1
ATOM 906 N N . ARG A 1 116 ? 10.959 -8.089 -12.080 1.00 83.44 116 ARG A N 1
ATOM 907 C CA . ARG A 1 116 ? 10.127 -7.444 -11.052 1.00 83.44 116 ARG A CA 1
ATOM 908 C C . ARG A 1 116 ? 10.112 -8.300 -9.781 1.00 83.44 116 ARG A C 1
ATOM 910 O O . ARG A 1 116 ? 9.901 -9.511 -9.841 1.00 83.44 116 ARG A O 1
ATOM 917 N N . ARG A 1 117 ? 10.332 -7.667 -8.631 1.00 85.94 117 ARG A N 1
ATOM 918 C CA . ARG A 1 117 ? 10.275 -8.257 -7.289 1.00 85.94 117 ARG A CA 1
ATOM 919 C C . ARG A 1 117 ? 9.141 -7.615 -6.504 1.00 85.94 117 ARG A C 1
ATOM 921 O O . ARG A 1 117 ? 9.091 -6.389 -6.416 1.00 85.94 117 ARG A O 1
ATOM 928 N N . PHE A 1 118 ? 8.275 -8.457 -5.946 1.00 85.94 118 PHE A N 1
ATOM 929 C CA . PHE A 1 118 ? 7.111 -8.061 -5.161 1.00 85.94 118 PHE A CA 1
ATOM 930 C C . PHE A 1 118 ? 7.133 -8.736 -3.775 1.00 85.94 118 PHE A C 1
ATOM 932 O O . PHE A 1 118 ? 7.297 -9.958 -3.720 1.00 85.94 118 PHE A O 1
ATOM 939 N N . PRO A 1 1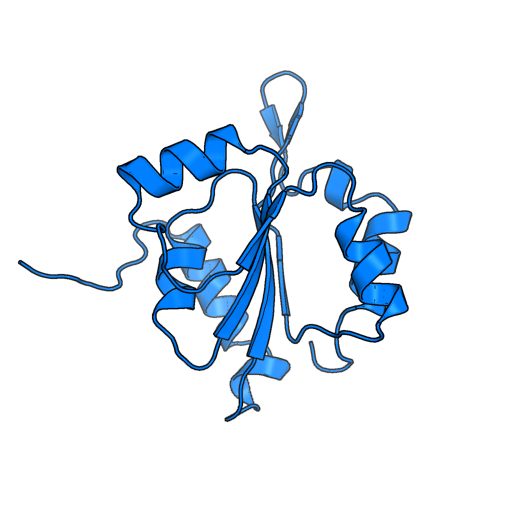19 ? 6.942 -7.977 -2.680 1.00 87.31 119 PRO A N 1
ATOM 940 C CA . PRO A 1 119 ? 7.060 -6.519 -2.645 1.00 87.31 119 PRO A CA 1
ATOM 941 C C . PRO A 1 119 ? 8.512 -6.079 -2.916 1.00 87.31 119 PRO A C 1
ATOM 943 O O . PRO A 1 119 ? 9.441 -6.891 -2.933 1.00 87.31 119 PRO A O 1
ATOM 946 N N . ALA A 1 120 ? 8.716 -4.785 -3.150 1.00 86.44 120 ALA A N 1
ATOM 947 C CA . ALA A 1 120 ? 10.040 -4.181 -3.227 1.00 86.44 120 ALA A CA 1
ATOM 948 C C . ALA A 1 120 ? 10.884 -4.558 -1.995 1.00 86.44 120 ALA A C 1
ATOM 950 O O . ALA A 1 120 ? 10.404 -4.461 -0.869 1.00 86.44 120 ALA A O 1
ATOM 951 N N . GLU A 1 121 ? 12.155 -4.933 -2.186 1.00 84.12 121 GLU A N 1
ATOM 952 C CA . GLU A 1 121 ? 13.072 -5.261 -1.073 1.00 84.12 121 GLU A CA 1
ATOM 953 C C . GLU A 1 121 ? 13.189 -4.113 -0.071 1.00 84.12 121 GLU A C 1
ATOM 955 O O . GLU A 1 121 ? 13.302 -4.336 1.129 1.00 84.12 121 GLU A O 1
ATOM 960 N N . SER A 1 122 ? 13.081 -2.880 -0.568 1.00 78.38 122 SER A N 1
ATOM 961 C CA . SER A 1 122 ? 13.063 -1.694 0.271 1.00 78.38 122 SER A CA 1
ATOM 962 C C . SER A 1 122 ? 11.863 -1.674 1.214 1.00 78.38 122 SER A C 1
ATOM 964 O O . SER A 1 122 ? 11.925 -0.990 2.206 1.00 78.38 122 SER A O 1
ATOM 966 N N . VAL A 1 123 ? 10.766 -2.390 0.983 1.00 83.50 123 VAL A N 1
ATOM 967 C CA . VAL A 1 123 ? 9.654 -2.485 1.949 1.00 83.50 123 VAL A CA 1
ATOM 968 C C . VAL A 1 123 ? 9.941 -3.524 3.041 1.00 83.50 123 VAL A C 1
ATOM 970 O O . VAL A 1 123 ? 9.399 -3.428 4.137 1.00 83.50 123 VAL A O 1
ATOM 973 N N . LEU A 1 124 ? 10.801 -4.504 2.752 1.00 83.38 124 LEU A N 1
ATOM 974 C CA . LEU A 1 124 ? 11.068 -5.662 3.607 1.00 83.38 124 LEU A CA 1
ATOM 975 C C . LEU A 1 124 ? 12.273 -5.488 4.538 1.00 83.38 124 LEU A C 1
ATOM 977 O O . LEU A 1 124 ? 12.613 -6.426 5.260 1.00 83.38 124 LEU A O 1
ATOM 981 N N . ASP A 1 125 ? 12.941 -4.333 4.532 1.00 85.88 125 ASP A N 1
ATOM 982 C CA . ASP A 1 125 ? 14.009 -4.098 5.499 1.00 85.88 125 ASP A CA 1
ATOM 983 C C . ASP A 1 125 ? 13.463 -4.046 6.935 1.00 85.88 125 ASP A C 1
ATOM 985 O O . ASP A 1 125 ? 12.302 -3.711 7.188 1.00 85.88 125 ASP A O 1
ATOM 989 N N . TRP A 1 126 ? 14.312 -4.421 7.892 1.00 80.69 126 TRP A N 1
ATOM 990 C CA . TRP A 1 126 ? 13.884 -4.630 9.273 1.00 80.69 126 TRP A CA 1
ATOM 991 C C . TRP A 1 126 ? 13.341 -3.362 9.941 1.00 80.69 126 TRP A C 1
ATOM 993 O O . TRP A 1 126 ? 12.384 -3.432 10.712 1.00 80.69 126 TRP A O 1
ATOM 1003 N N . ASN A 1 127 ? 13.907 -2.200 9.612 1.00 84.69 127 ASN A N 1
ATOM 1004 C CA . ASN A 1 127 ? 13.470 -0.930 10.183 1.00 84.69 127 ASN A CA 1
ATOM 1005 C C . ASN A 1 127 ? 12.065 -0.574 9.686 1.00 84.69 127 ASN A C 1
ATOM 1007 O O . ASN A 1 127 ? 11.219 -0.149 10.471 1.00 84.69 127 ASN A O 1
ATOM 1011 N N . ARG A 1 128 ? 11.778 -0.806 8.403 1.00 85.06 128 ARG A N 1
ATOM 1012 C CA . ARG A 1 128 ? 10.454 -0.545 7.828 1.00 85.06 128 ARG A CA 1
ATOM 1013 C C . ARG A 1 128 ? 9.410 -1.551 8.281 1.00 85.06 128 ARG A C 1
ATOM 1015 O O . ARG A 1 128 ? 8.302 -1.139 8.613 1.00 85.06 128 ARG A O 1
ATOM 1022 N N . LEU A 1 129 ? 9.758 -2.833 8.384 1.00 87.44 129 LEU A N 1
ATOM 1023 C CA . LEU A 1 129 ? 8.869 -3.831 8.986 1.00 87.44 129 LEU A CA 1
ATOM 1024 C C . LEU A 1 129 ? 8.499 -3.449 10.424 1.00 87.44 129 LEU A C 1
ATOM 1026 O O . LEU A 1 129 ? 7.327 -3.522 10.788 1.00 87.44 129 LEU A O 1
ATOM 1030 N N . HIS A 1 130 ? 9.462 -2.960 11.209 1.00 88.88 130 HIS A N 1
ATOM 1031 C CA . HIS A 1 130 ? 9.188 -2.447 12.548 1.00 88.88 130 HIS A CA 1
ATOM 1032 C C . HIS A 1 130 ? 8.214 -1.256 12.525 1.00 88.88 130 HIS A C 1
ATOM 1034 O O . HIS A 1 130 ? 7.219 -1.272 13.251 1.00 88.88 130 HIS A O 1
ATOM 1040 N N . LEU A 1 131 ? 8.428 -0.270 11.645 1.00 89.06 131 LEU A N 1
ATOM 1041 C CA . LEU A 1 131 ? 7.512 0.867 11.490 1.00 89.06 131 LEU A CA 1
ATOM 1042 C C . LEU A 1 131 ? 6.090 0.421 11.130 1.00 89.06 131 LEU A C 1
ATOM 1044 O O . LEU A 1 131 ? 5.143 0.889 11.759 1.00 89.06 131 LEU A O 1
ATOM 1048 N N . PHE A 1 132 ? 5.926 -0.518 10.192 1.00 89.38 132 PHE A N 1
ATOM 1049 C CA . PHE A 1 132 ? 4.609 -1.073 9.867 1.00 89.38 132 PHE A CA 1
ATOM 1050 C C . PHE A 1 132 ? 3.959 -1.722 11.087 1.00 89.38 132 PHE A C 1
ATOM 1052 O O . PHE A 1 132 ? 2.804 -1.443 11.382 1.00 89.38 132 PHE A O 1
ATOM 1059 N N . THR A 1 133 ? 4.693 -2.527 11.858 1.00 88.19 133 THR A N 1
ATOM 1060 C CA . THR A 1 133 ? 4.110 -3.138 13.064 1.00 88.19 133 THR A CA 1
ATOM 1061 C C . THR A 1 133 ? 3.696 -2.109 14.118 1.00 88.19 133 THR A C 1
ATOM 1063 O O . THR A 1 133 ? 2.687 -2.303 14.785 1.00 88.19 133 THR A O 1
ATOM 1066 N N . CYS A 1 134 ? 4.426 -0.999 14.259 1.00 91.25 134 CYS A N 1
ATOM 1067 C CA . CYS A 1 134 ? 4.093 0.051 15.224 1.00 91.25 134 CYS A CA 1
ATOM 1068 C C . CYS A 1 134 ? 2.922 0.938 14.789 1.00 91.25 134 CYS A C 1
ATOM 1070 O O . CYS A 1 134 ? 2.280 1.550 15.637 1.00 91.25 134 CYS A O 1
ATOM 1072 N N . LEU A 1 135 ? 2.675 1.049 13.486 1.00 94.00 135 LEU A N 1
ATOM 1073 C CA . LEU A 1 135 ? 1.660 1.929 12.911 1.00 94.00 135 LEU A CA 1
ATOM 1074 C C . LEU A 1 135 ? 0.339 1.202 12.616 1.00 94.00 135 LEU A C 1
ATOM 1076 O O . LEU A 1 135 ? -0.619 1.845 12.175 1.00 94.00 135 LEU A O 1
ATOM 1080 N N . LEU A 1 136 ? 0.281 -0.119 12.798 1.00 93.38 136 LEU A N 1
ATOM 1081 C CA . LEU A 1 136 ? -0.910 -0.929 12.556 1.00 93.38 136 LEU A CA 1
ATOM 1082 C C . LEU A 1 136 ? -1.717 -1.034 13.848 1.00 93.38 136 LEU A C 1
ATOM 1084 O O . LEU A 1 136 ? -1.164 -1.248 14.929 1.00 93.38 136 LEU A O 1
ATOM 1088 N N . LYS A 1 137 ? -3.036 -0.860 13.759 1.00 91.75 137 LYS A N 1
ATOM 1089 C CA . LYS A 1 137 ? -3.904 -1.091 14.917 1.00 91.75 137 LYS A CA 1
ATOM 1090 C C . LYS A 1 137 ? -3.870 -2.575 15.313 1.00 91.75 137 LYS A C 1
ATOM 1092 O O . LYS A 1 137 ? -3.659 -3.421 14.453 1.00 91.75 137 LYS A O 1
ATOM 1097 N N . PRO A 1 138 ? -4.127 -2.917 16.589 1.00 88.81 138 PRO A N 1
ATOM 1098 C CA . PRO A 1 138 ? -4.084 -4.309 17.047 1.00 88.81 138 PRO A CA 1
ATOM 1099 C C . PRO A 1 138 ? -5.016 -5.281 16.303 1.00 88.81 138 PRO A C 1
ATOM 1101 O O . PRO A 1 138 ? -4.774 -6.482 16.328 1.00 88.81 138 PRO A O 1
ATOM 1104 N N . ASP A 1 139 ? -6.092 -4.777 15.696 1.00 86.94 139 ASP A N 1
ATOM 1105 C CA . ASP A 1 139 ? -7.070 -5.535 14.907 1.00 86.94 139 ASP A CA 1
ATOM 1106 C C . ASP A 1 139 ? -6.852 -5.443 13.384 1.00 86.94 139 ASP A C 1
ATOM 1108 O O . ASP A 1 139 ? -7.691 -5.946 12.629 1.00 86.94 139 ASP A O 1
ATOM 1112 N N . GLY A 1 140 ? -5.784 -4.760 12.953 1.00 84.56 140 GLY A N 1
ATOM 1113 C CA . GLY A 1 140 ? -5.442 -4.475 11.556 1.00 84.56 140 GLY A CA 1
ATOM 1114 C C . GLY A 1 140 ? -4.575 -5.514 10.865 1.00 84.56 140 GLY A C 1
ATOM 1115 O O . GLY A 1 140 ? -3.981 -6.373 11.552 1.00 84.56 140 GLY A O 1
#

Radius of gyration: 14.88 Å; chains: 1; bounding box: 40×25×38 Å